Protein AF-A0A7N0USH3-F1 (afdb_monomer)

Structure (mmCIF, N/CA/C/O backbone):
data_AF-A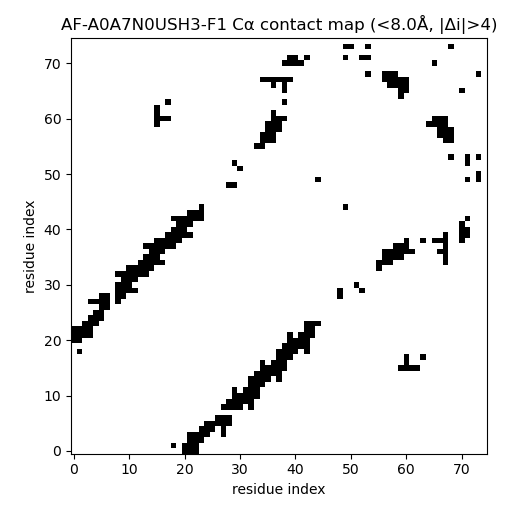0A7N0USH3-F1
#
_entry.id   AF-A0A7N0USH3-F1
#
loop_
_atom_site.group_PDB
_atom_site.id
_atom_site.type_symbol
_atom_site.label_atom_id
_atom_site.label_alt_id
_atom_site.label_comp_id
_atom_site.label_asym_id
_atom_site.label_entity_id
_atom_site.label_seq_id
_atom_site.pdbx_PDB_ins_code
_atom_site.Cartn_x
_atom_site.Cartn_y
_atom_site.Cartn_z
_atom_site.occupancy
_atom_site.B_iso_or_equiv
_atom_site.auth_seq_id
_atom_site.auth_comp_id
_atom_site.auth_asym_id
_atom_site.auth_atom_id
_atom_site.pdbx_PDB_model_num
ATOM 1 N N . MET A 1 1 ? -9.576 -14.538 -5.913 1.00 50.84 1 MET A N 1
ATOM 2 C CA . MET A 1 1 ? -8.208 -14.136 -6.294 1.00 50.84 1 MET A CA 1
ATOM 3 C C . MET A 1 1 ? -8.327 -12.948 -7.230 1.00 50.84 1 MET A C 1
ATOM 5 O O . MET A 1 1 ? -8.935 -13.095 -8.285 1.00 50.84 1 MET A O 1
ATOM 9 N N . LEU A 1 2 ? -7.874 -11.770 -6.799 1.00 59.47 2 LEU A N 1
ATOM 10 C CA . LEU A 1 2 ? -7.903 -10.552 -7.610 1.00 59.47 2 LEU A CA 1
ATOM 11 C C . LEU A 1 2 ? -6.606 -10.497 -8.428 1.00 59.47 2 LEU A C 1
ATOM 13 O O . LEU A 1 2 ? -5.517 -10.565 -7.859 1.00 59.47 2 LEU A O 1
ATOM 17 N N . TYR A 1 3 ? -6.735 -10.435 -9.753 1.00 57.94 3 TYR A N 1
ATOM 18 C CA . TYR A 1 3 ? -5.603 -10.331 -10.671 1.00 57.94 3 TYR A CA 1
ATOM 19 C C . TYR A 1 3 ? -5.383 -8.865 -11.033 1.00 57.94 3 TYR A C 1
ATOM 21 O O . TYR A 1 3 ? -6.274 -8.222 -11.588 1.00 57.94 3 TYR A O 1
ATOM 29 N N . VAL A 1 4 ? -4.201 -8.345 -10.707 1.00 62.25 4 VAL A N 1
ATOM 30 C CA . VAL A 1 4 ? -3.804 -6.963 -10.986 1.00 62.25 4 VAL A CA 1
ATOM 31 C C . VAL A 1 4 ? -2.909 -6.967 -12.232 1.00 62.25 4 VAL A C 1
ATOM 33 O O . VAL A 1 4 ? -1.685 -7.032 -12.115 1.00 62.25 4 VAL A O 1
ATOM 36 N N . ASP A 1 5 ? -3.526 -6.960 -13.421 1.00 50.94 5 ASP A N 1
ATOM 37 C CA . ASP A 1 5 ? -2.826 -6.857 -14.715 1.00 50.94 5 ASP A CA 1
ATOM 38 C C . ASP A 1 5 ? -2.764 -5.395 -15.216 1.00 50.94 5 ASP A C 1
ATOM 40 O O . ASP A 1 5 ? -3.539 -4.530 -14.816 1.00 50.94 5 ASP A O 1
ATOM 44 N N . THR A 1 6 ? -1.759 -5.147 -16.040 1.00 57.41 6 THR A N 1
ATOM 45 C CA . THR A 1 6 ? -0.823 -4.021 -16.116 1.00 57.41 6 THR A CA 1
ATOM 46 C C . THR A 1 6 ? -1.350 -2.652 -16.611 1.00 57.41 6 THR A C 1
ATOM 48 O O . THR A 1 6 ? -2.384 -2.533 -17.257 1.00 57.41 6 THR A O 1
ATOM 51 N N . ASP A 1 7 ? -0.585 -1.600 -16.270 1.00 53.28 7 ASP A N 1
ATOM 52 C CA . ASP A 1 7 ? -0.686 -0.160 -16.619 1.00 53.28 7 ASP A CA 1
ATOM 53 C C . ASP A 1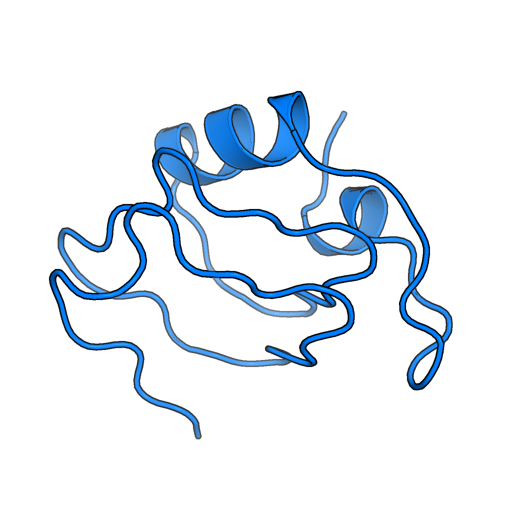 7 ? -1.713 0.759 -15.921 1.00 53.28 7 ASP A C 1
ATOM 55 O O . ASP A 1 7 ? -1.524 1.978 -15.951 1.00 53.28 7 ASP A O 1
ATOM 59 N N . PHE A 1 8 ? -2.723 0.253 -15.204 1.00 57.53 8 PHE A N 1
ATOM 60 C CA . PHE A 1 8 ? -3.837 1.114 -14.746 1.00 57.53 8 PHE A CA 1
ATOM 61 C C . PHE A 1 8 ? -3.713 1.763 -13.348 1.00 57.53 8 PHE A C 1
ATOM 63 O O . PHE A 1 8 ? -4.557 2.581 -12.989 1.00 57.53 8 PHE A O 1
ATOM 70 N N . PHE A 1 9 ? -2.686 1.446 -12.546 1.00 61.84 9 PHE A N 1
ATOM 71 C CA . PHE A 1 9 ? -2.566 1.980 -11.170 1.00 61.84 9 PHE A CA 1
ATOM 72 C C . PHE A 1 9 ? -1.708 3.235 -11.028 1.00 61.84 9 PHE A C 1
ATOM 74 O O . PHE A 1 9 ? -1.582 3.781 -9.928 1.00 61.84 9 PHE A O 1
ATOM 81 N N . GLN A 1 10 ? -1.167 3.755 -12.129 1.00 65.88 10 GLN A N 1
ATOM 82 C CA . GLN A 1 10 ? -0.567 5.081 -12.094 1.00 65.88 10 GLN A CA 1
ATOM 83 C C . GLN A 1 10 ? -1.651 6.099 -11.743 1.00 65.88 10 GLN A C 1
ATOM 85 O O . GLN A 1 10 ? -2.659 6.193 -12.435 1.00 65.88 10 GLN A O 1
ATOM 90 N N . GLN A 1 11 ? -1.446 6.852 -10.662 1.00 80.31 11 GLN A N 1
ATOM 91 C CA . GLN A 1 11 ? -2.410 7.854 -10.179 1.00 80.31 11 GLN A CA 1
ATOM 92 C C . GLN A 1 11 ? -3.773 7.288 -9.743 1.00 80.31 11 GLN A C 1
ATOM 94 O O . GLN A 1 11 ? -4.719 8.049 -9.539 1.00 80.31 11 GLN A O 1
ATOM 99 N N . ALA A 1 12 ? -3.888 5.970 -9.558 1.00 88.69 12 ALA A N 1
ATOM 100 C CA . ALA A 1 12 ? -5.113 5.378 -9.041 1.00 88.69 12 ALA A CA 1
ATOM 101 C C . ALA A 1 12 ? -5.369 5.818 -7.598 1.00 88.69 12 ALA A C 1
ATOM 103 O O . ALA A 1 12 ? -4.451 5.924 -6.782 1.00 88.69 12 ALA A O 1
ATOM 104 N N . ASN A 1 13 ? -6.640 6.035 -7.275 1.00 92.81 13 ASN A N 1
ATOM 105 C CA . ASN A 1 13 ? -7.070 6.245 -5.905 1.00 92.81 13 ASN A CA 1
ATOM 106 C C . ASN A 1 13 ? -7.487 4.897 -5.301 1.00 92.81 13 ASN A C 1
ATOM 108 O O . ASN A 1 13 ? -8.516 4.338 -5.673 1.00 92.81 13 ASN A O 1
ATOM 112 N N . LEU A 1 14 ? -6.658 4.390 -4.391 1.00 95.06 14 LEU A N 1
ATOM 113 C CA . LEU A 1 14 ? -6.835 3.149 -3.638 1.00 95.06 14 LEU A CA 1
ATOM 114 C C . LEU A 1 14 ? -7.153 3.424 -2.163 1.00 95.06 14 LEU A C 1
ATOM 116 O O . LEU A 1 14 ? -6.940 2.555 -1.318 1.00 95.06 14 LEU A O 1
ATOM 120 N N . THR A 1 15 ? -7.649 4.619 -1.829 1.00 97.38 15 THR A N 1
ATOM 121 C CA . THR A 1 15 ? -7.998 4.956 -0.448 1.00 97.38 15 THR A CA 1
ATOM 122 C C . THR A 1 15 ? -8.976 3.928 0.123 1.00 97.38 15 THR A C 1
ATOM 124 O O . THR A 1 15 ? -10.038 3.685 -0.453 1.00 97.38 15 THR A O 1
ATOM 127 N N . ASN A 1 16 ? -8.619 3.340 1.268 1.00 97.81 16 ASN A N 1
ATOM 128 C CA . ASN A 1 16 ? -9.369 2.288 1.967 1.00 97.81 16 ASN A CA 1
ATOM 129 C C . ASN A 1 16 ? -9.577 0.979 1.179 1.00 97.81 16 ASN A C 1
ATOM 131 O O . ASN A 1 16 ? -10.390 0.145 1.588 1.00 97.81 16 ASN A O 1
ATOM 135 N N . ALA A 1 17 ? -8.869 0.772 0.064 1.00 96.62 17 ALA A N 1
ATOM 136 C CA . ALA A 1 17 ? -8.980 -0.458 -0.710 1.00 96.62 17 ALA A CA 1
ATOM 137 C C . ALA A 1 17 ? -8.492 -1.661 0.111 1.00 96.62 17 ALA A C 1
ATOM 139 O O . ALA A 1 17 ? -7.426 -1.605 0.719 1.00 96.62 17 ALA A O 1
ATOM 140 N N . ASN A 1 18 ? -9.258 -2.753 0.105 1.00 96.44 18 ASN A N 1
ATOM 141 C CA . ASN A 1 18 ? -8.791 -4.040 0.609 1.00 96.44 18 ASN A CA 1
ATOM 142 C C . ASN A 1 18 ? -8.217 -4.849 -0.565 1.00 96.44 18 ASN A C 1
ATOM 144 O O . ASN A 1 18 ? -8.958 -5.234 -1.474 1.00 96.44 18 ASN A O 1
ATOM 148 N N . LEU A 1 19 ? -6.900 -5.059 -0.552 1.00 94.81 19 LEU A N 1
ATOM 149 C CA . LEU A 1 19 ? -6.139 -5.802 -1.559 1.00 94.81 19 LEU A CA 1
ATOM 150 C C . LEU A 1 19 ? -5.561 -7.098 -0.973 1.00 94.81 19 LEU A C 1
ATOM 152 O O . LEU A 1 19 ? -4.625 -7.653 -1.543 1.00 94.81 19 LEU A O 1
ATOM 156 N N . GLU A 1 20 ? -6.107 -7.585 0.141 1.00 95.62 20 GLU A N 1
ATOM 157 C CA . GLU A 1 20 ? -5.649 -8.794 0.822 1.00 95.62 20 GLU A CA 1
ATOM 158 C C . GLU A 1 20 ? -5.531 -9.985 -0.146 1.00 95.62 20 GLU A C 1
ATOM 160 O O . GLU A 1 20 ? -6.466 -10.326 -0.885 1.00 95.62 20 GLU A O 1
ATOM 165 N N . GLY A 1 21 ? -4.345 -10.600 -0.176 1.00 92.75 21 GLY A N 1
ATOM 166 C CA . GLY A 1 21 ? -4.032 -11.743 -1.037 1.00 92.75 21 GLY A CA 1
ATOM 167 C C . GLY A 1 21 ? -4.040 -11.442 -2.543 1.00 92.75 21 GLY A C 1
ATOM 168 O O . GLY A 1 21 ? -4.098 -12.371 -3.359 1.00 92.75 21 GLY A O 1
ATOM 169 N N . ALA A 1 22 ? -4.023 -10.166 -2.947 1.00 91.31 22 ALA A N 1
ATOM 170 C CA . ALA A 1 22 ? -3.899 -9.788 -4.349 1.00 91.31 22 ALA A CA 1
ATOM 171 C C . ALA A 1 22 ? -2.533 -10.203 -4.910 1.00 91.31 22 ALA A C 1
ATOM 173 O O . ALA A 1 22 ? -1.503 -10.111 -4.245 1.00 91.31 22 ALA A O 1
ATOM 174 N N . LEU A 1 23 ? -2.515 -10.617 -6.179 1.00 87.31 23 LEU A N 1
ATOM 175 C CA . LEU A 1 23 ? -1.269 -10.874 -6.892 1.00 87.31 23 LEU A CA 1
ATOM 176 C C . LEU A 1 23 ? -0.893 -9.668 -7.743 1.00 87.31 23 LEU A C 1
ATOM 178 O O . LEU A 1 23 ? -1.588 -9.324 -8.701 1.00 87.31 23 LEU A O 1
ATOM 182 N N . VAL A 1 24 ? 0.248 -9.069 -7.409 1.00 82.75 24 VAL A N 1
ATOM 183 C CA . VAL A 1 24 ? 0.884 -8.012 -8.193 1.00 82.75 24 VAL A CA 1
ATOM 184 C C . VAL A 1 24 ? 1.952 -8.655 -9.071 1.00 82.75 24 VAL A C 1
ATOM 186 O O . VAL A 1 24 ? 3.004 -9.074 -8.592 1.00 82.75 24 VAL A O 1
ATOM 189 N N . THR A 1 25 ? 1.681 -8.762 -10.370 1.00 76.31 25 THR A N 1
ATOM 190 C CA . THR A 1 25 ? 2.580 -9.425 -11.325 1.00 76.31 25 THR A CA 1
ATOM 191 C C . THR A 1 25 ? 3.244 -8.441 -12.285 1.00 76.31 25 THR A C 1
ATOM 193 O O . THR A 1 25 ? 2.732 -7.356 -12.543 1.00 76.31 25 THR A O 1
ATOM 196 N N . GLY A 1 26 ? 4.381 -8.839 -12.862 1.00 73.56 26 GLY A N 1
ATOM 197 C CA . GLY A 1 26 ? 4.999 -8.131 -13.986 1.00 73.56 26 GLY A CA 1
ATOM 198 C C . GLY A 1 26 ? 5.423 -6.690 -13.673 1.00 73.56 26 GLY A C 1
ATOM 199 O O . GLY A 1 26 ? 6.069 -6.421 -12.658 1.00 73.56 26 GLY A O 1
ATOM 200 N N . ASN A 1 27 ? 5.075 -5.766 -14.571 1.00 72.25 27 ASN A N 1
ATOM 201 C CA . ASN A 1 27 ? 5.547 -4.376 -14.574 1.00 72.25 27 ASN A CA 1
ATOM 202 C C . ASN A 1 27 ? 4.583 -3.392 -13.885 1.00 72.25 27 ASN A C 1
ATOM 204 O O . ASN A 1 27 ? 4.676 -2.189 -14.122 1.00 72.25 27 ASN A O 1
ATOM 208 N N . THR A 1 28 ? 3.656 -3.873 -13.048 1.00 78.69 28 THR A N 1
ATOM 209 C CA . THR A 1 28 ? 2.662 -3.017 -12.383 1.00 78.69 28 THR A CA 1
ATOM 210 C C . THR A 1 28 ? 3.331 -1.867 -11.629 1.00 78.69 28 THR A C 1
ATOM 212 O O . THR A 1 28 ? 4.184 -2.067 -10.762 1.00 78.69 28 THR A O 1
ATOM 215 N N . SER A 1 29 ? 2.941 -0.644 -11.978 1.00 81.94 29 SER A N 1
ATOM 216 C CA . SER A 1 29 ? 3.451 0.584 -11.379 1.00 81.94 29 SER A CA 1
ATOM 217 C C . SER A 1 29 ? 2.365 1.230 -10.530 1.00 81.94 29 SER A C 1
ATOM 219 O O . SER A 1 29 ? 1.285 1.541 -11.026 1.00 81.94 29 SER A O 1
ATOM 221 N N . PHE A 1 30 ? 2.688 1.479 -9.264 1.00 86.81 30 PHE A N 1
ATOM 222 C CA . PHE A 1 30 ? 1.861 2.253 -8.331 1.00 86.81 30 PHE A CA 1
ATOM 223 C C . PHE A 1 30 ? 2.286 3.722 -8.280 1.00 86.81 30 PHE A C 1
ATOM 225 O O . PHE A 1 30 ? 1.923 4.472 -7.379 1.00 86.81 30 PHE A O 1
ATOM 232 N N . LYS A 1 31 ? 3.125 4.166 -9.219 1.00 87.25 31 LYS A N 1
ATOM 233 C CA . LYS A 1 31 ? 3.661 5.521 -9.176 1.00 87.25 31 LYS A CA 1
ATOM 234 C C . LYS A 1 31 ? 2.526 6.548 -9.244 1.00 87.25 31 LYS A C 1
ATOM 236 O O . LYS A 1 31 ? 1.746 6.577 -10.192 1.00 87.25 31 LYS A O 1
ATOM 241 N N . GLY A 1 32 ? 2.461 7.411 -8.237 1.00 87.88 32 GLY A N 1
ATOM 242 C CA . GLY A 1 32 ? 1.455 8.460 -8.100 1.00 87.88 32 GLY A CA 1
ATOM 243 C C . GLY A 1 32 ? 0.115 7.997 -7.529 1.00 87.88 32 GLY A C 1
ATOM 244 O O . GLY A 1 32 ? -0.767 8.838 -7.395 1.00 87.88 32 GLY A O 1
ATOM 245 N N . SER A 1 33 ? -0.065 6.713 -7.201 1.00 92.62 33 SER A N 1
ATOM 246 C CA . SER A 1 33 ? -1.305 6.243 -6.576 1.00 92.62 33 SER A CA 1
ATOM 247 C C . SER A 1 33 ? -1.493 6.828 -5.175 1.00 92.62 33 SER A C 1
ATOM 249 O O . SER A 1 33 ? -0.519 6.999 -4.442 1.00 92.62 33 SER A O 1
ATOM 251 N N . ILE A 1 34 ? -2.742 7.054 -4.776 1.00 95.38 34 ILE A N 1
ATOM 252 C CA . ILE A 1 34 ? -3.119 7.381 -3.396 1.00 95.38 34 ILE A CA 1
ATOM 253 C C . ILE A 1 34 ? -3.474 6.070 -2.698 1.00 95.38 34 ILE A C 1
ATOM 255 O O . ILE A 1 34 ? -4.352 5.361 -3.176 1.00 95.38 34 ILE A O 1
ATOM 259 N N . ILE A 1 35 ? -2.800 5.744 -1.593 1.00 97.38 35 ILE A N 1
ATOM 260 C CA . ILE A 1 35 ? -2.950 4.450 -0.897 1.00 97.38 35 ILE A CA 1
ATOM 261 C C . ILE A 1 35 ? -3.331 4.590 0.584 1.00 97.38 35 ILE A C 1
ATOM 263 O O . ILE A 1 35 ? -3.162 3.650 1.356 1.00 97.38 35 ILE A O 1
ATOM 267 N N . THR A 1 36 ? -3.813 5.759 1.008 1.00 98.31 36 THR A N 1
ATOM 268 C CA . THR A 1 36 ? -4.171 6.014 2.409 1.00 98.31 36 THR A CA 1
ATOM 269 C C . THR A 1 36 ? -5.225 5.020 2.897 1.00 98.31 36 THR A C 1
ATOM 271 O O . THR A 1 36 ? -6.301 4.897 2.314 1.00 98.31 36 THR A O 1
ATOM 274 N N . GLY A 1 37 ? -4.918 4.301 3.974 1.00 98.38 37 GLY A N 1
ATOM 275 C CA . GLY A 1 37 ? -5.781 3.256 4.531 1.00 98.38 37 GLY A CA 1
ATOM 276 C C . GLY A 1 37 ? -5.940 2.005 3.655 1.00 98.38 37 GLY A C 1
ATOM 277 O O . GLY A 1 37 ? -6.858 1.227 3.898 1.00 98.38 37 GLY A O 1
ATOM 278 N N . ALA A 1 38 ? -5.122 1.797 2.622 1.00 98.19 38 ALA A N 1
ATOM 279 C CA . ALA A 1 38 ? -5.163 0.557 1.847 1.00 98.19 38 ALA A CA 1
ATOM 280 C C . ALA A 1 38 ? -4.614 -0.629 2.663 1.00 98.19 38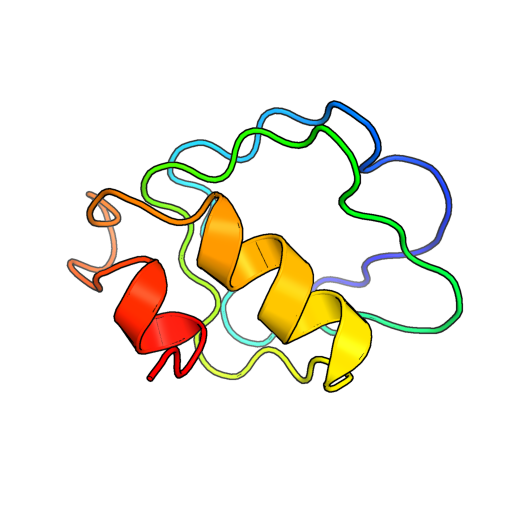 ALA A C 1
ATOM 282 O O . ALA A 1 38 ? -3.650 -0.486 3.411 1.00 98.19 38 ALA A O 1
ATOM 283 N N . ASP A 1 39 ? -5.216 -1.805 2.505 1.00 98.38 39 ASP A N 1
ATOM 284 C CA . ASP A 1 39 ? -4.749 -3.042 3.133 1.00 98.38 39 ASP A CA 1
ATOM 285 C C . ASP A 1 39 ? -4.045 -3.922 2.096 1.00 98.38 39 ASP A C 1
ATOM 287 O O . ASP A 1 39 ? -4.664 -4.350 1.120 1.00 98.38 39 ASP A O 1
ATOM 291 N N . PHE A 1 40 ? -2.752 -4.170 2.314 1.00 97.44 40 PHE A N 1
ATOM 292 C CA . PHE A 1 40 ? -1.890 -4.980 1.453 1.00 97.44 40 PHE A CA 1
ATOM 293 C C . PHE A 1 40 ? -1.480 -6.316 2.090 1.00 97.44 40 PHE A C 1
ATOM 295 O O . PHE A 1 40 ? -0.446 -6.883 1.728 1.00 97.44 40 PHE A O 1
ATOM 302 N N . THR A 1 41 ? -2.262 -6.820 3.047 1.00 98.00 41 THR A N 1
ATOM 303 C CA . THR A 1 41 ? -1.972 -8.083 3.737 1.00 98.00 41 THR A CA 1
ATOM 304 C C . THR A 1 41 ? -1.776 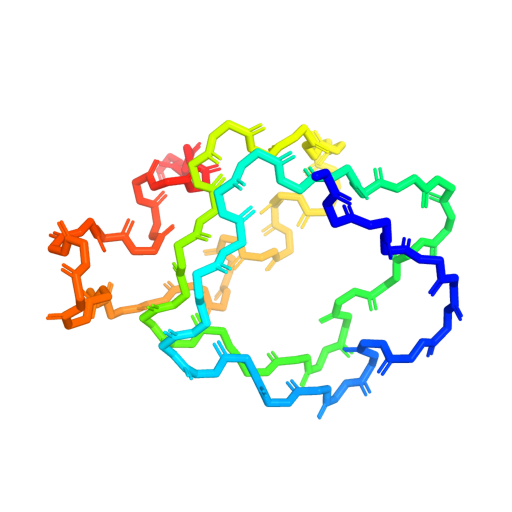-9.214 2.727 1.00 98.00 41 THR A C 1
ATOM 306 O O . THR A 1 41 ? -2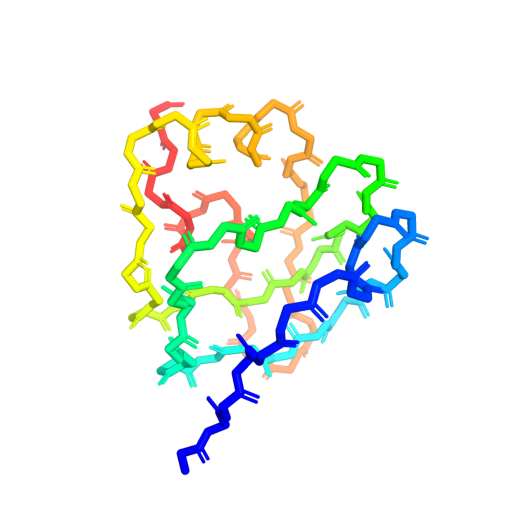.557 -9.376 1.789 1.00 98.00 41 THR A O 1
ATOM 309 N N . ASP A 1 42 ? -0.698 -9.980 2.890 1.00 95.94 42 ASP A N 1
ATOM 310 C CA . ASP A 1 42 ? -0.325 -11.100 2.018 1.00 95.94 42 ASP A CA 1
ATOM 311 C C . ASP A 1 42 ? -0.168 -10.749 0.523 1.00 95.94 42 ASP A C 1
ATOM 313 O O . ASP A 1 42 ? -0.251 -11.625 -0.342 1.00 95.94 42 ASP A O 1
ATOM 317 N N . VAL A 1 43 ? 0.116 -9.480 0.200 1.00 94.38 43 VAL A N 1
ATOM 318 C CA . VAL A 1 43 ? 0.440 -9.053 -1.168 1.00 94.38 43 VAL A CA 1
ATOM 319 C C . VAL A 1 43 ? 1.951 -9.157 -1.414 1.00 94.38 43 VAL A C 1
ATOM 321 O O . VAL A 1 43 ? 2.741 -8.431 -0.798 1.00 94.38 43 VAL A O 1
ATOM 324 N N . PRO A 1 44 ? 2.405 -10.019 -2.343 1.00 91.25 44 PRO A N 1
ATOM 325 C CA . PRO A 1 44 ? 3.821 -10.145 -2.647 1.00 91.25 44 PRO A CA 1
ATOM 326 C C . PRO A 1 44 ? 4.303 -8.952 -3.484 1.00 91.25 44 PRO A C 1
ATOM 328 O O . PRO A 1 44 ? 3.988 -8.835 -4.668 1.00 91.25 44 PRO A O 1
ATOM 331 N N . PHE A 1 45 ? 5.124 -8.090 -2.881 1.00 90.44 45 PHE A N 1
ATOM 332 C CA . PHE A 1 45 ? 5.815 -6.997 -3.572 1.00 90.44 45 PHE A CA 1
ATOM 333 C C . PHE A 1 45 ? 7.306 -7.274 -3.750 1.00 90.44 45 PHE A C 1
ATOM 335 O O . PHE A 1 45 ? 7.979 -7.772 -2.836 1.00 90.44 45 PHE A O 1
ATOM 342 N N . ARG A 1 46 ? 7.850 -6.834 -4.891 1.00 90.00 46 ARG A N 1
ATOM 343 C CA . ARG A 1 46 ? 9.296 -6.633 -5.024 1.00 90.00 46 ARG A CA 1
ATOM 344 C C . ARG A 1 46 ? 9.765 -5.522 -4.084 1.00 90.00 46 ARG A C 1
ATOM 346 O O . ARG A 1 46 ? 8.986 -4.658 -3.681 1.00 90.00 46 ARG A O 1
ATOM 353 N N . GLU A 1 47 ? 11.048 -5.547 -3.749 1.00 89.94 47 GLU A N 1
ATOM 354 C CA . GLU A 1 47 ? 11.654 -4.587 -2.824 1.00 89.94 47 GLU A CA 1
ATOM 355 C C . GLU A 1 47 ? 11.514 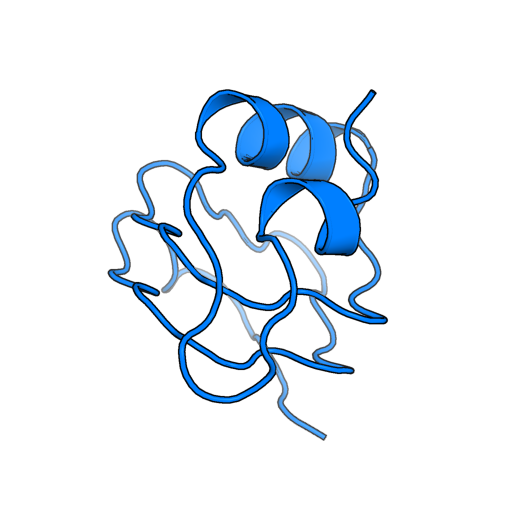-3.137 -3.304 1.00 89.94 47 GLU A C 1
ATOM 357 O O . GLU A 1 47 ? 11.048 -2.294 -2.545 1.00 89.94 47 GLU A O 1
ATOM 362 N N . ASP A 1 48 ? 11.771 -2.871 -4.587 1.00 88.62 48 ASP A N 1
ATOM 363 C CA . ASP A 1 48 ? 11.660 -1.539 -5.196 1.00 88.62 48 ASP A CA 1
ATOM 364 C C . ASP A 1 48 ? 10.236 -0.959 -5.126 1.00 88.62 48 ASP A C 1
ATOM 366 O O . ASP A 1 48 ? 10.037 0.219 -4.815 1.00 88.62 48 ASP A O 1
ATOM 370 N N . GLN A 1 49 ? 9.226 -1.795 -5.383 1.00 89.88 49 GLN A N 1
ATOM 371 C CA . GLN A 1 49 ? 7.819 -1.399 -5.300 1.00 89.88 49 GLN A CA 1
ATOM 372 C C . GLN A 1 49 ? 7.409 -1.113 -3.855 1.00 89.88 49 GLN A C 1
ATOM 374 O O . GLN A 1 49 ? 6.800 -0.077 -3.584 1.00 89.88 49 GLN A O 1
ATOM 379 N N . ARG A 1 50 ? 7.767 -2.010 -2.928 1.00 93.38 50 ARG A N 1
ATOM 380 C CA . ARG A 1 50 ? 7.465 -1.854 -1.501 1.00 93.38 50 ARG A CA 1
ATOM 381 C C . ARG A 1 50 ? 8.126 -0.604 -0.934 1.00 93.38 50 ARG A C 1
ATOM 383 O O . ARG A 1 50 ? 7.451 0.172 -0.272 1.00 93.38 50 ARG A O 1
ATOM 390 N N . GLU A 1 51 ? 9.399 -0.354 -1.235 1.00 93.94 51 GLU A N 1
ATOM 391 C CA . GLU A 1 51 ? 10.093 0.862 -0.796 1.00 93.94 51 GLU A CA 1
ATOM 392 C C . GLU A 1 51 ? 9.405 2.138 -1.284 1.00 93.94 51 GLU A C 1
ATOM 394 O O . GLU A 1 51 ? 9.292 3.110 -0.535 1.00 93.94 51 GLU A O 1
ATOM 399 N N . TYR A 1 52 ? 8.949 2.156 -2.539 1.00 93.12 52 TYR A N 1
ATOM 400 C CA . TYR A 1 52 ? 8.189 3.284 -3.063 1.00 93.12 52 TYR A CA 1
ATOM 401 C C . TYR A 1 52 ? 6.870 3.473 -2.304 1.00 93.12 52 TYR A C 1
ATOM 403 O O . TYR A 1 52 ? 6.589 4.579 -1.840 1.00 93.12 52 TYR A O 1
ATOM 411 N N . LEU A 1 53 ? 6.091 2.402 -2.133 1.00 95.12 53 LEU A N 1
ATOM 412 C CA . LEU A 1 53 ? 4.815 2.437 -1.414 1.00 95.12 53 LEU A CA 1
ATOM 413 C C . LEU A 1 53 ? 5.011 2.874 0.045 1.00 95.12 53 LEU A C 1
ATOM 415 O O . LEU A 1 53 ? 4.295 3.747 0.522 1.00 95.12 53 LEU A O 1
ATOM 419 N N . CYS A 1 54 ? 6.046 2.381 0.726 1.00 97.06 54 CYS A N 1
ATOM 420 C CA . CYS A 1 54 ? 6.379 2.762 2.099 1.00 97.06 54 CYS A CA 1
ATOM 421 C C . CYS A 1 54 ? 6.711 4.251 2.271 1.00 97.06 54 CYS A C 1
ATOM 423 O O . CYS A 1 54 ? 6.578 4.772 3.379 1.00 97.06 54 CYS A O 1
ATOM 425 N N . LYS A 1 55 ? 7.118 4.961 1.210 1.00 96.44 55 LYS A N 1
ATOM 426 C CA . LYS A 1 55 ? 7.334 6.420 1.261 1.00 96.44 55 LYS A CA 1
ATOM 427 C C . LYS A 1 55 ? 6.028 7.212 1.268 1.00 96.44 55 LYS A C 1
ATOM 429 O O . LYS A 1 55 ? 6.028 8.347 1.730 1.00 96.44 55 LYS A O 1
ATOM 434 N N . ILE A 1 56 ? 4.949 6.633 0.744 1.00 96.19 56 ILE A N 1
ATOM 435 C CA . ILE A 1 56 ? 3.646 7.296 0.589 1.00 96.19 56 ILE A CA 1
ATOM 436 C C . ILE A 1 56 ? 2.540 6.669 1.452 1.00 96.19 56 ILE A C 1
ATOM 438 O O . ILE A 1 56 ? 1.426 7.178 1.467 1.00 96.19 56 ILE A O 1
ATOM 442 N N . ALA A 1 57 ? 2.827 5.567 2.148 1.00 97.81 57 ALA A N 1
ATOM 443 C CA . ALA A 1 57 ? 1.861 4.819 2.942 1.00 97.81 57 ALA A CA 1
ATOM 444 C C . ALA A 1 57 ? 1.537 5.500 4.276 1.00 97.81 57 ALA A C 1
ATOM 446 O O . ALA A 1 57 ? 2.426 5.725 5.106 1.00 97.81 57 ALA A O 1
ATOM 447 N N . ASP A 1 58 ? 0.245 5.716 4.509 1.00 98.31 58 ASP A N 1
ATOM 448 C CA . ASP A 1 58 ? -0.329 6.210 5.755 1.00 98.31 58 ASP A CA 1
ATOM 449 C C . ASP A 1 58 ? -1.751 5.656 5.990 1.00 98.31 58 ASP A C 1
ATOM 451 O O . ASP A 1 58 ? -2.321 4.938 5.161 1.00 98.31 58 ASP A O 1
ATOM 455 N N . GLY A 1 59 ? -2.318 5.962 7.157 1.00 98.31 59 GLY A N 1
ATOM 456 C CA . GLY A 1 59 ? -3.684 5.587 7.520 1.00 98.31 59 GLY A CA 1
ATOM 457 C C . GLY A 1 59 ? -3.867 4.143 7.998 1.00 98.31 59 GLY A C 1
ATOM 458 O O . GLY A 1 59 ? -2.929 3.349 8.088 1.00 98.31 59 GLY A O 1
ATOM 459 N N . VAL A 1 60 ? -5.121 3.840 8.330 1.00 98.69 60 VAL A N 1
ATOM 460 C CA . VAL A 1 60 ? -5.609 2.539 8.801 1.00 98.69 60 VAL A CA 1
ATOM 461 C C . VAL A 1 60 ? -6.848 2.202 7.987 1.00 98.69 60 VAL A C 1
ATOM 463 O O . VAL A 1 60 ? -7.713 3.065 7.810 1.00 98.69 60 VAL A O 1
ATOM 466 N N . ASN A 1 61 ? -6.940 0.974 7.486 1.00 98.50 61 ASN A N 1
ATOM 467 C CA . ASN A 1 61 ? -8.110 0.554 6.731 1.00 98.50 61 ASN A CA 1
ATOM 468 C C . ASN A 1 61 ? -9.336 0.487 7.663 1.00 98.50 61 ASN A C 1
ATOM 470 O O . ASN A 1 61 ? -9.299 -0.230 8.663 1.00 98.50 61 ASN A O 1
ATOM 474 N N . PRO A 1 62 ? -10.445 1.182 7.361 1.00 98.00 62 PRO A N 1
ATOM 475 C CA . PRO A 1 62 ? -11.609 1.225 8.247 1.00 98.00 62 PRO A CA 1
ATOM 476 C C . PRO A 1 62 ? -12.383 -0.101 8.313 1.00 98.00 62 PRO A C 1
ATOM 478 O O . PRO A 1 62 ? -13.213 -0.266 9.203 1.00 98.00 62 PRO A O 1
ATOM 481 N N . THR A 1 63 ? -12.148 -1.026 7.377 1.00 97.75 63 THR A N 1
ATOM 482 C CA . THR A 1 63 ? -12.839 -2.323 7.316 1.00 97.75 63 THR A CA 1
ATOM 483 C C . THR A 1 63 ? -12.053 -3.408 8.042 1.00 97.75 63 THR A C 1
ATOM 485 O O . THR A 1 63 ? -12.645 -4.185 8.786 1.00 97.75 63 THR A O 1
ATOM 488 N N . THR A 1 64 ? -10.735 -3.469 7.836 1.00 97.31 64 THR A N 1
ATOM 489 C CA . THR A 1 64 ? -9.881 -4.513 8.431 1.00 97.31 64 THR A CA 1
ATOM 490 C C . THR A 1 64 ? -9.228 -4.078 9.741 1.00 97.31 64 THR A C 1
ATOM 492 O O . THR A 1 64 ? -8.903 -4.920 10.571 1.00 97.31 64 THR A O 1
ATOM 495 N N . GLY A 1 65 ? -9.060 -2.770 9.959 1.00 98.06 65 GLY A N 1
ATOM 496 C CA . GLY A 1 65 ? -8.360 -2.216 11.118 1.00 98.06 65 GLY A CA 1
ATOM 497 C C . GLY A 1 65 ? -6.834 -2.268 11.014 1.00 98.06 65 GLY A C 1
ATOM 498 O O . GLY A 1 65 ? -6.158 -1.829 11.943 1.00 98.06 65 GLY A O 1
ATOM 499 N N . ASN A 1 66 ? -6.283 -2.756 9.901 1.00 98.38 66 ASN A N 1
ATOM 500 C CA . ASN A 1 66 ? -4.840 -2.857 9.712 1.00 98.38 66 ASN A CA 1
ATOM 501 C C . ASN A 1 66 ? -4.239 -1.523 9.251 1.00 98.38 66 ASN A C 1
ATOM 503 O O . ASN A 1 66 ? -4.811 -0.814 8.414 1.00 98.38 66 ASN A O 1
ATOM 507 N N . ALA A 1 67 ? -3.062 -1.179 9.775 1.00 98.56 67 ALA A N 1
ATOM 508 C CA . ALA A 1 67 ? -2.322 -0.006 9.328 1.00 98.56 67 ALA A CA 1
ATOM 509 C C . ALA A 1 67 ? -1.651 -0.276 7.974 1.00 98.56 67 ALA A C 1
ATOM 511 O O . ALA A 1 67 ? -0.912 -1.249 7.827 1.00 98.56 67 ALA A O 1
ATOM 512 N N . THR A 1 68 ? -1.820 0.629 7.004 1.00 98.44 68 THR A N 1
ATOM 513 C CA . THR A 1 68 ? -1.278 0.474 5.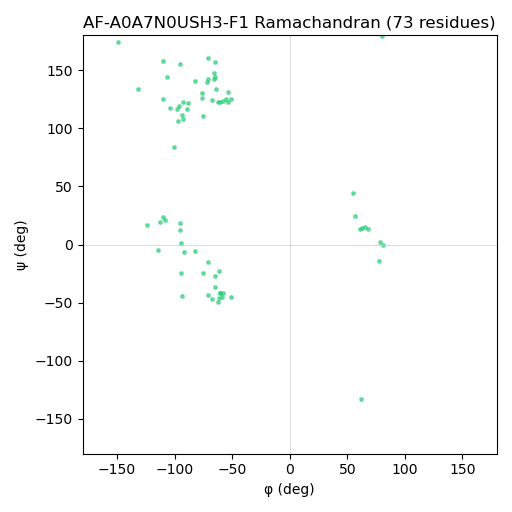638 1.00 98.44 68 THR A CA 1
ATOM 514 C C . THR A 1 68 ? 0.215 0.136 5.654 1.00 98.44 68 THR A C 1
ATOM 516 O O . THR A 1 68 ? 0.666 -0.781 4.973 1.00 98.44 68 THR A O 1
ATOM 519 N N . ARG A 1 69 ? 0.994 0.842 6.486 1.00 98.19 69 ARG A N 1
ATOM 520 C CA . ARG A 1 69 ? 2.447 0.637 6.623 1.00 98.19 69 ARG A CA 1
ATOM 521 C C . ARG A 1 69 ? 2.815 -0.737 7.182 1.00 98.19 69 ARG A C 1
ATOM 523 O O . ARG A 1 69 ? 3.827 -1.295 6.770 1.00 98.19 69 ARG A O 1
ATOM 530 N N . GLU A 1 70 ? 2.016 -1.259 8.110 1.00 98.25 70 GLU A N 1
ATOM 531 C CA . GLU A 1 70 ? 2.244 -2.577 8.710 1.00 98.25 70 GLU A CA 1
ATOM 532 C C . GLU A 1 70 ? 1.959 -3.678 7.691 1.00 98.25 70 GLU A C 1
ATOM 534 O O . GLU A 1 70 ? 2.780 -4.573 7.519 1.00 98.25 70 GLU A O 1
ATOM 539 N N . THR A 1 71 ? 0.865 -3.560 6.932 1.00 98.12 71 THR A N 1
ATOM 540 C CA . THR A 1 71 ? 0.526 -4.530 5.871 1.00 98.12 71 THR A CA 1
ATOM 541 C C . THR A 1 71 ? 1.548 -4.546 4.731 1.00 98.12 71 THR A C 1
ATOM 543 O O . THR A 1 71 ? 1.766 -5.578 4.105 1.00 98.12 71 THR A O 1
ATOM 546 N N . LEU A 1 72 ? 2.237 -3.423 4.497 1.00 97.44 72 LEU A N 1
ATOM 547 C CA . LEU A 1 72 ? 3.357 -3.319 3.557 1.00 97.44 72 LEU A CA 1
ATOM 548 C C . LEU A 1 72 ? 4.702 -3.779 4.136 1.00 97.44 72 LEU A C 1
ATOM 550 O O . LEU A 1 72 ? 5.682 -3.812 3.391 1.00 97.44 72 LEU A O 1
ATOM 554 N N . LEU A 1 73 ? 4.770 -4.119 5.427 1.00 96.69 73 LEU A N 1
ATOM 555 C CA . LEU A 1 73 ? 6.004 -4.481 6.132 1.00 96.69 73 LEU A CA 1
ATOM 556 C C . LEU A 1 73 ? 7.090 -3.397 6.005 1.00 96.69 73 LEU A C 1
ATOM 558 O O . LEU A 1 73 ? 8.253 -3.685 5.714 1.00 96.69 73 LEU A O 1
ATOM 562 N N . CYS A 1 74 ? 6.700 -2.132 6.171 1.00 95.81 74 CYS A N 1
ATOM 563 C CA . CYS A 1 74 ? 7.640 -1.015 6.174 1.00 95.81 74 CYS A CA 1
ATOM 564 C C . CYS A 1 74 ? 8.489 -1.008 7.455 1.00 95.81 74 CYS A C 1
ATOM 566 O O . CYS A 1 74 ? 7.956 -1.221 8.543 1.00 95.81 74 CYS A O 1
ATOM 568 N N . ASN A 1 75 ? 9.782 -0.695 7.321 1.00 81.00 75 ASN A N 1
ATOM 569 C CA . ASN A 1 75 ? 10.675 -0.417 8.454 1.00 81.00 75 ASN A CA 1
ATOM 570 C C . ASN A 1 75 ? 10.415 0.964 9.080 1.00 81.00 75 ASN A C 1
ATOM 572 O O . ASN A 1 75 ? 9.890 1.865 8.371 1.00 81.00 75 ASN A O 1
#

InterPro domains:
  IPR001646 Pentapeptide repeat [PF13576] (9-46)
  IPR044213 Thylakoid lumenal 15kDa protein 1-like [PTHR47200] (7-75)

Nearest PDB structures (foldseek):
  3n90-assembly1_A  TM=9.925E-01  e=7.281E-10  Arabidopsis thaliana
  2f3l-assembly1_A  TM=9.365E-01  e=1.054E-06  Crocosphaera subtropica ATCC 51142

pLDDT: mean 88.34, std 13.57, range [50.84, 98.69]

Mean predicted aligned error: 4.69 Å

Radius of gyration: 10.99 Å; Cα contacts (8 Å, |Δi|>4): 165; chains: 1; bounding box: 24×23×28 Å

Solvent-accessible surface area (backbone atoms only — not comparable to full-atom values): 4221 Å² total; per-residue (Å²): 132,56,80,52,75,70,78,70,38,50,58,30,80,35,62,53,36,80,40,64,5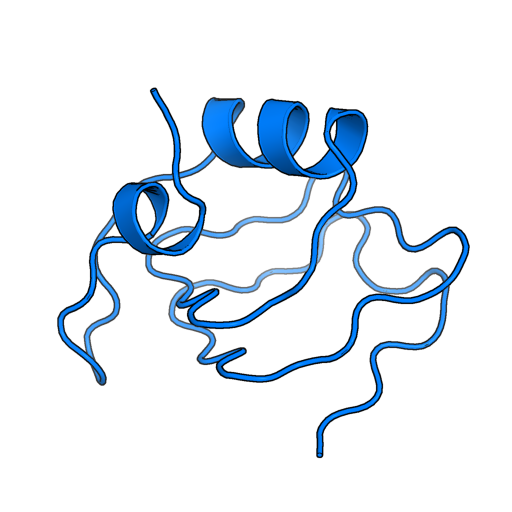6,26,49,66,50,94,84,57,45,60,62,73,37,43,40,42,7,18,34,33,40,78,39,66,68,57,68,72,58,40,56,54,47,53,75,66,44,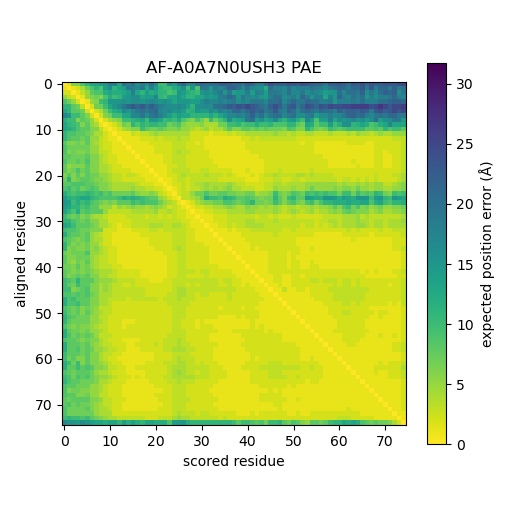35,59,49,11,88,86,81,66,45,40,16,36,64,38,58,68,51,132

Sequence (75 aa):
MLYVDTDFFQQANLTNANLEGALVTGNTSFKGSIITGADFTDVPFREDQREYLCKIADGVNPTTGNATRETLLCN

Foldseek 3Di:
DAEDDADDQALAECALPECACYEDDDPHDNHNYQQAQYAQANYDDDPVRLVVCLVRFAHHRPPPRHGRNVNSVHD

Secondary structure (DSSP, 8-state):
--EE-SSTTTT-B-TT-B-TT-EE-TT---TT-B-TT-B-TT----HHHHHHHHHH---B-TTT--BHHHHTT--

Organism: Kalanchoe fedtschenkoi (NCBI:txid63787)